Protein AF-A0A956QJE9-F1 (afdb_monomer_lite)

Secondary structure (DSSP, 8-state):
-EE-TTGGG-SS--TTPPPEE----TT------TT--EEPPPP-SSS----------S-SSPGGG---S--

Foldseek 3Di:
DKWQPPQQVDPDDDPPTDIDDDDDDPPDDDDDDPPTDDDDDDDPDPDDDDDDDDDDDPDCQDPPRDHDPPD

Structure (mmCIF, N/CA/C/O backbone):
data_AF-A0A956QJE9-F1
#
_entry.id   AF-A0A956QJE9-F1
#
loop_
_atom_site.group_PDB
_atom_site.id
_atom_site.type_symbol
_atom_site.label_atom_id
_atom_site.label_alt_id
_atom_site.label_comp_id
_atom_site.label_asym_id
_atom_site.label_entity_id
_atom_site.label_seq_id
_atom_site.pdbx_PDB_ins_code
_atom_site.Cartn_x
_atom_site.Cartn_y
_atom_site.Cartn_z
_atom_site.occupancy
_atom_site.B_iso_or_equiv
_atom_site.auth_seq_id
_atom_site.auth_comp_id
_atom_site.auth_asym_id
_atom_site.auth_atom_id
_atom_site.pdbx_PDB_model_num
ATOM 1 N N . LEU A 1 1 ? -2.945 3.318 -6.929 1.00 93.06 1 LEU A N 1
ATOM 2 C CA . LEU A 1 1 ? -1.714 2.952 -6.207 1.00 93.06 1 LEU A CA 1
ATOM 3 C C . LEU A 1 1 ? -0.688 2.486 -7.223 1.00 93.06 1 LEU A C 1
ATOM 5 O O . LEU A 1 1 ? -1.056 1.708 -8.092 1.00 93.06 1 LEU A O 1
ATOM 9 N N . GLU A 1 2 ? 0.537 2.991 -7.177 1.00 95.19 2 GLU A N 1
ATOM 10 C CA . GLU A 1 2 ? 1.613 2.455 -8.011 1.00 95.19 2 GLU A CA 1
ATOM 11 C C . GLU A 1 2 ? 2.248 1.269 -7.283 1.00 95.19 2 GLU A C 1
ATOM 13 O O . GLU A 1 2 ? 2.516 1.368 -6.088 1.00 95.19 2 GLU A O 1
ATOM 18 N N . VAL A 1 3 ? 2.422 0.141 -7.968 1.00 94.69 3 VAL A N 1
ATOM 19 C CA . VAL A 1 3 ? 2.911 -1.115 -7.381 1.00 94.69 3 VAL A CA 1
ATOM 20 C C . VAL A 1 3 ? 3.978 -1.732 -8.271 1.00 94.69 3 VAL A C 1
ATOM 22 O O . VAL A 1 3 ? 3.898 -1.614 -9.493 1.00 94.69 3 VAL A O 1
ATOM 25 N N . VAL A 1 4 ? 4.943 -2.432 -7.678 1.00 93.88 4 VAL A N 1
ATOM 26 C CA . VAL A 1 4 ? 5.900 -3.270 -8.415 1.00 93.88 4 VAL A CA 1
ATOM 27 C C . VAL A 1 4 ? 5.468 -4.734 -8.278 1.00 93.88 4 VAL A C 1
ATOM 29 O O . VAL A 1 4 ? 5.646 -5.325 -7.210 1.00 93.88 4 VAL A O 1
ATOM 32 N N . PRO A 1 5 ? 4.881 -5.357 -9.318 1.00 92.94 5 PRO A N 1
ATOM 33 C CA . PRO A 1 5 ? 4.346 -6.709 -9.200 1.00 92.94 5 PRO A CA 1
ATOM 34 C C . PRO A 1 5 ? 5.408 -7.739 -8.797 1.00 92.94 5 PRO A C 1
ATOM 36 O O . PRO A 1 5 ? 6.491 -7.813 -9.385 1.00 92.94 5 PRO A O 1
ATOM 39 N N . GLY A 1 6 ? 5.074 -8.567 -7.804 1.00 91.81 6 GLY A N 1
ATOM 40 C CA . GLY A 1 6 ? 5.932 -9.654 -7.329 1.00 91.81 6 GLY A CA 1
ATOM 41 C C . GLY A 1 6 ? 7.115 -9.215 -6.467 1.00 91.81 6 GLY A C 1
ATOM 42 O O . GLY A 1 6 ? 7.957 -10.052 -6.160 1.00 91.81 6 GLY A O 1
ATOM 43 N N . SER A 1 7 ? 7.220 -7.939 -6.087 1.00 91.19 7 SER A N 1
ATOM 44 C CA . SER A 1 7 ? 8.354 -7.473 -5.282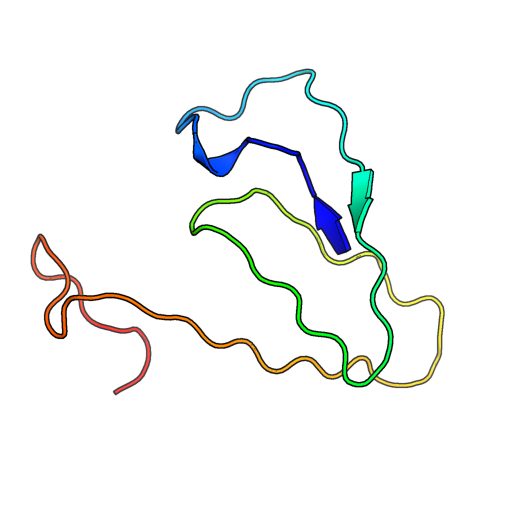 1.00 91.19 7 SER A CA 1
ATOM 45 C C . SER A 1 7 ? 8.359 -8.041 -3.859 1.00 91.19 7 SER A C 1
ATOM 47 O O . SER A 1 7 ? 9.412 -8.111 -3.253 1.00 91.19 7 SER A O 1
ATOM 49 N N . HIS A 1 8 ? 7.215 -8.494 -3.336 1.00 90.56 8 HIS A N 1
ATOM 50 C CA . HIS A 1 8 ? 7.113 -9.155 -2.026 1.00 90.56 8 HIS A CA 1
ATOM 51 C C . HIS A 1 8 ? 7.825 -10.519 -1.964 1.00 90.56 8 HIS A C 1
ATOM 53 O O . HIS A 1 8 ? 7.864 -11.136 -0.907 1.00 90.56 8 HIS A O 1
ATOM 59 N N . GLN A 1 9 ? 8.311 -11.042 -3.095 1.00 89.38 9 GLN A N 1
ATOM 60 C CA . GLN A 1 9 ? 9.030 -12.322 -3.166 1.00 89.38 9 GLN A CA 1
ATOM 61 C C . GLN A 1 9 ? 10.549 -12.161 -3.067 1.00 89.38 9 GLN A C 1
ATOM 63 O O . GLN A 1 9 ? 11.245 -13.151 -2.865 1.00 89.38 9 GLN A O 1
ATOM 68 N N . ASP A 1 10 ? 11.060 -10.940 -3.224 1.00 81.44 10 ASP A N 1
ATOM 69 C CA . ASP A 1 10 ? 12.487 -10.646 -3.221 1.00 81.44 10 ASP A CA 1
ATOM 70 C C . ASP A 1 10 ? 12.777 -9.643 -2.098 1.00 81.44 10 ASP A C 1
ATOM 72 O O . ASP A 1 10 ? 12.234 -8.542 -2.094 1.00 81.44 10 ASP A O 1
ATOM 76 N N . LEU A 1 11 ? 13.643 -10.010 -1.151 1.00 64.81 11 LEU A N 1
ATOM 77 C CA . LEU A 1 11 ? 14.058 -9.111 -0.065 1.00 64.81 11 LEU A CA 1
ATOM 78 C C . LEU A 1 11 ? 14.992 -7.992 -0.557 1.00 64.81 11 LEU A C 1
ATOM 80 O O . LEU A 1 11 ? 15.080 -6.939 0.065 1.00 64.81 11 LEU A O 1
ATOM 84 N N . GLU A 1 12 ? 15.645 -8.200 -1.702 1.00 66.50 12 GLU A N 1
ATOM 85 C CA . GLU A 1 12 ? 16.530 -7.222 -2.326 1.00 66.50 12 GLU A CA 1
ATOM 86 C C . GLU A 1 12 ? 15.774 -6.392 -3.377 1.00 66.50 12 GLU A C 1
ATOM 88 O O . GLU A 1 12 ? 15.154 -6.964 -4.287 1.00 66.50 12 GLU A O 1
ATOM 93 N N . PRO A 1 13 ? 15.840 -5.047 -3.327 1.00 59.06 13 PRO A N 1
ATOM 94 C CA . PRO A 1 13 ? 15.221 -4.195 -4.332 1.00 59.06 13 PRO A CA 1
ATOM 95 C C . PRO A 1 13 ? 15.932 -4.381 -5.678 1.00 59.06 13 PRO A C 1
ATOM 97 O O . PRO A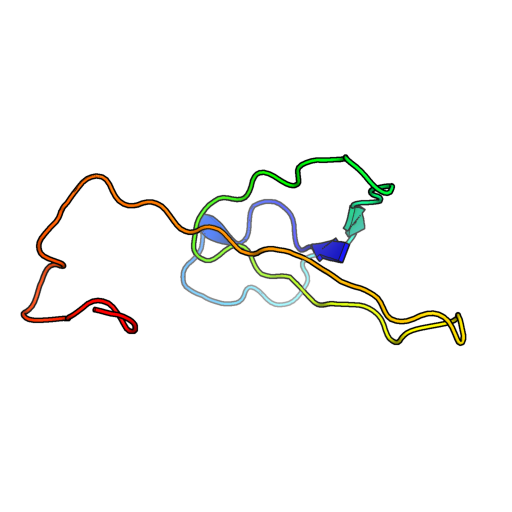 1 13 ? 16.958 -3.766 -5.969 1.00 59.06 13 PRO A O 1
ATOM 100 N N . ARG A 1 14 ? 15.380 -5.247 -6.534 1.00 61.59 14 ARG A N 1
ATOM 101 C CA . ARG A 1 14 ? 15.897 -5.451 -7.892 1.00 61.59 14 ARG A CA 1
ATOM 102 C C . ARG A 1 14 ? 15.726 -4.164 -8.701 1.00 61.59 14 ARG A C 1
ATOM 104 O O . ARG A 1 14 ? 14.603 -3.755 -9.001 1.00 61.59 14 ARG A O 1
ATOM 111 N N . GLN A 1 15 ? 16.841 -3.551 -9.094 1.00 64.12 15 GLN A N 1
ATOM 112 C CA . GLN A 1 15 ? 16.848 -2.494 -10.103 1.00 64.12 15 GLN A CA 1
ATOM 113 C C . GLN A 1 15 ? 16.231 -3.027 -11.411 1.00 64.12 15 GLN A C 1
ATOM 115 O O . GLN A 1 15 ? 16.492 -4.161 -11.809 1.00 64.12 15 GLN A O 1
ATOM 120 N N . GLY A 1 16 ? 15.394 -2.221 -12.073 1.00 70.25 16 GLY A N 1
ATOM 121 C CA . GLY A 1 16 ? 14.852 -2.532 -13.404 1.00 70.25 16 GLY A CA 1
ATOM 122 C C . GLY A 1 16 ? 13.464 -3.183 -13.461 1.00 70.25 16 GLY A C 1
ATOM 123 O O . GLY A 1 16 ? 13.017 -3.530 -14.552 1.00 70.25 16 GLY A O 1
ATOM 124 N N . ARG A 1 17 ? 12.741 -3.337 -12.341 1.00 81.50 17 ARG A N 1
ATOM 125 C CA . ARG A 1 17 ? 11.327 -3.761 -12.393 1.00 81.50 17 ARG A CA 1
ATOM 126 C C . ARG A 1 17 ? 10.422 -2.579 -12.736 1.00 81.50 17 ARG A C 1
ATOM 128 O O . ARG A 1 17 ? 10.520 -1.520 -12.124 1.00 81.50 17 ARG A O 1
ATOM 135 N N . SER A 1 18 ? 9.511 -2.779 -13.685 1.00 90.50 18 SER A N 1
ATOM 136 C CA . SER A 1 18 ? 8.486 -1.792 -14.021 1.00 90.50 18 SER A CA 1
ATOM 137 C C . SER A 1 18 ? 7.392 -1.765 -12.959 1.00 90.50 18 SER A C 1
ATOM 139 O O . SER A 1 18 ? 6.856 -2.811 -12.577 1.00 90.50 18 SER A O 1
ATOM 141 N N . SER A 1 19 ? 7.016 -0.568 -12.534 1.00 93.56 19 SER A N 1
ATOM 142 C CA . SER A 1 19 ? 5.801 -0.351 -11.765 1.00 93.56 19 SER A CA 1
ATOM 143 C C . SER A 1 19 ? 4.560 -0.347 -12.666 1.00 93.56 19 SER A C 1
ATOM 145 O O . SER A 1 19 ? 4.633 -0.162 -13.883 1.00 93.56 19 SER A O 1
ATOM 147 N N . THR A 1 20 ? 3.394 -0.558 -12.061 1.00 94.88 20 THR A N 1
ATOM 148 C CA . THR A 1 20 ? 2.090 -0.413 -12.713 1.00 94.88 20 THR A CA 1
ATOM 149 C C . THR A 1 20 ? 1.087 0.258 -11.780 1.00 94.88 20 THR A C 1
ATOM 151 O O . THR A 1 20 ? 1.213 0.197 -10.556 1.00 94.88 20 THR A O 1
ATOM 154 N N . PHE A 1 21 ? 0.066 0.897 -12.349 1.00 95.00 21 PHE A N 1
ATOM 155 C CA . PHE A 1 21 ? -1.011 1.508 -11.577 1.00 95.00 21 PHE A CA 1
ATOM 156 C C . PHE A 1 21 ? -2.133 0.508 -11.298 1.00 95.00 21 PHE A C 1
ATOM 158 O O . PHE A 1 21 ? -2.903 0.152 -12.186 1.00 95.00 21 PHE A O 1
ATOM 165 N N . CYS A 1 22 ? -2.296 0.149 -10.028 1.00 94.25 22 CYS A N 1
ATOM 166 C CA . CYS A 1 22 ? -3.497 -0.495 -9.514 1.00 94.25 22 CYS A CA 1
ATOM 167 C C . CYS A 1 22 ? -4.541 0.586 -9.179 1.00 94.25 22 CYS A C 1
ATOM 169 O O . CYS A 1 22 ? -4.357 1.382 -8.248 1.00 94.25 22 CYS A O 1
ATOM 171 N N . ARG A 1 23 ? -5.590 0.695 -10.000 1.00 93.38 23 ARG A N 1
ATOM 172 C CA . ARG A 1 23 ? -6.687 1.660 -9.818 1.00 93.38 23 ARG A CA 1
ATOM 173 C C . ARG A 1 23 ? -7.759 1.058 -8.911 1.00 93.38 23 ARG A C 1
ATOM 175 O O . ARG A 1 23 ? -8.018 -0.133 -8.998 1.00 93.38 23 ARG A O 1
ATOM 182 N N . ALA A 1 24 ? -8.339 1.899 -8.066 1.00 93.06 24 ALA A N 1
ATOM 183 C CA . ALA A 1 24 ? -9.415 1.555 -7.149 1.00 93.06 24 ALA A CA 1
ATOM 184 C C . ALA A 1 24 ? -10.329 2.771 -6.978 1.00 93.06 24 ALA A C 1
ATOM 186 O O . ALA A 1 24 ? -9.848 3.914 -6.981 1.00 93.06 24 ALA A O 1
ATOM 187 N N . GLU A 1 25 ? -11.619 2.513 -6.833 1.00 93.19 25 GLU A N 1
ATOM 188 C CA . GLU A 1 25 ? -12.663 3.486 -6.537 1.00 93.19 25 GLU A CA 1
ATOM 189 C C . GLU A 1 25 ? -13.042 3.469 -5.048 1.00 93.19 25 GLU A C 1
ATOM 191 O O . GLU A 1 25 ? -12.518 2.699 -4.240 1.00 93.19 25 GLU A O 1
ATOM 196 N N . ALA A 1 26 ? -13.932 4.378 -4.646 1.00 93.25 26 ALA A N 1
ATOM 197 C CA . ALA A 1 26 ? -14.448 4.381 -3.284 1.00 93.25 26 ALA A CA 1
ATOM 198 C C . ALA A 1 26 ? -15.279 3.112 -3.039 1.00 93.25 26 ALA A C 1
ATOM 200 O O . ALA A 1 26 ? -16.249 2.866 -3.747 1.00 93.25 26 ALA A O 1
ATOM 201 N N . GLY A 1 27 ? -14.911 2.343 -2.013 1.00 95.69 27 GLY A N 1
ATOM 202 C CA . GLY A 1 27 ? -15.540 1.057 -1.691 1.00 95.69 27 GLY A CA 1
ATOM 203 C C . GLY A 1 27 ? -14.756 -0.161 -2.182 1.00 95.69 27 GLY A C 1
ATOM 204 O O . GLY A 1 27 ? -15.013 -1.261 -1.700 1.00 95.69 27 GLY A O 1
ATOM 205 N N . ASP A 1 28 ? -13.766 0.028 -3.057 1.00 96.75 28 ASP A N 1
ATOM 206 C CA . ASP A 1 28 ? -12.884 -1.058 -3.475 1.00 96.75 28 ASP A CA 1
ATOM 207 C C . ASP A 1 28 ? -11.926 -1.477 -2.356 1.00 96.75 28 ASP A C 1
ATOM 209 O O . ASP A 1 28 ? -11.509 -0.676 -1.512 1.00 96.75 28 ASP A O 1
ATOM 213 N N . VAL A 1 29 ? -11.517 -2.745 -2.405 1.00 95.50 29 VAL A N 1
ATOM 214 C CA . VAL A 1 29 ? -10.513 -3.315 -1.506 1.00 95.50 29 VAL A CA 1
ATOM 215 C C . VAL A 1 29 ? -9.254 -3.642 -2.294 1.00 95.50 29 VAL A C 1
ATOM 217 O O . VAL A 1 29 ? -9.278 -4.403 -3.261 1.00 95.50 29 VAL A O 1
ATOM 220 N N . LEU A 1 30 ? -8.127 -3.098 -1.839 1.00 94.75 30 LEU A N 1
ATOM 221 C CA . LEU A 1 30 ? -6.807 -3.466 -2.331 1.00 94.75 30 LEU A CA 1
ATOM 222 C C . LEU A 1 30 ? -6.197 -4.512 -1.398 1.00 94.75 30 LEU A C 1
ATOM 224 O O . LEU A 1 30 ? -5.682 -4.170 -0.337 1.00 94.75 30 LEU A O 1
ATOM 228 N N . LEU A 1 31 ? -6.245 -5.783 -1.800 1.00 94.38 31 LEU A N 1
ATOM 229 C CA . LEU A 1 31 ? -5.578 -6.860 -1.072 1.00 94.38 31 LEU A CA 1
ATOM 230 C C . LEU A 1 31 ? -4.106 -6.944 -1.488 1.00 94.38 31 LEU A C 1
ATOM 232 O O . LEU A 1 31 ? -3.793 -7.073 -2.673 1.00 94.38 31 LEU A O 1
ATOM 236 N N . MET A 1 32 ? -3.201 -6.899 -0.512 1.00 93.62 32 MET A N 1
ATOM 237 C CA . MET A 1 32 ? -1.756 -6.926 -0.745 1.00 93.62 32 MET A CA 1
ATOM 238 C C . MET A 1 32 ? -1.092 -8.004 0.103 1.00 93.62 32 MET A C 1
ATOM 240 O O . MET A 1 32 ? -1.579 -8.365 1.171 1.00 93.62 32 MET A O 1
ATOM 244 N N . ARG A 1 33 ? 0.048 -8.508 -0.375 1.00 91.12 33 ARG A N 1
ATOM 245 C CA . ARG A 1 33 ? 0.964 -9.279 0.469 1.00 91.12 33 ARG A CA 1
ATOM 246 C C . ARG A 1 33 ? 1.889 -8.310 1.212 1.00 91.12 33 ARG A C 1
ATOM 248 O O . ARG A 1 33 ? 2.274 -7.303 0.607 1.00 91.12 33 ARG A O 1
ATOM 255 N N . PRO A 1 34 ? 2.276 -8.612 2.464 1.00 87.69 34 PRO A N 1
ATOM 256 C CA . PRO A 1 34 ? 3.295 -7.841 3.169 1.00 87.69 34 PRO A CA 1
ATOM 257 C C . PRO A 1 34 ? 4.562 -7.674 2.320 1.00 87.69 34 PRO A C 1
ATOM 259 O O . PRO A 1 34 ? 4.891 -8.547 1.516 1.00 87.69 34 PRO A O 1
ATOM 262 N N . LEU A 1 35 ? 5.261 -6.548 2.496 1.00 88.25 35 LEU A N 1
ATOM 263 C CA . LEU A 1 35 ? 6.493 -6.186 1.772 1.00 88.25 35 LEU A CA 1
ATOM 264 C C . LEU A 1 35 ? 6.336 -5.954 0.254 1.00 88.25 35 LEU A C 1
ATOM 266 O O . LEU A 1 35 ? 7.328 -5.775 -0.455 1.00 88.25 35 LEU A O 1
ATOM 270 N N . LEU A 1 36 ? 5.110 -5.911 -0.280 1.00 92.12 36 LEU A N 1
ATOM 271 C CA . LEU A 1 36 ? 4.890 -5.442 -1.648 1.00 92.12 36 LEU A CA 1
ATOM 272 C C . LEU A 1 36 ? 5.310 -3.968 -1.752 1.00 92.12 36 LEU A C 1
ATOM 274 O O . LEU A 1 36 ? 4.812 -3.118 -1.018 1.00 92.12 36 LEU A O 1
ATOM 278 N N . LEU A 1 37 ? 6.194 -3.649 -2.694 1.00 91.88 37 LEU A N 1
ATOM 279 C CA . LEU A 1 37 ? 6.668 -2.297 -2.940 1.00 91.88 37 LEU A CA 1
ATOM 280 C C . LEU A 1 37 ? 5.565 -1.525 -3.650 1.00 91.88 37 LEU A C 1
ATOM 282 O O . LEU A 1 37 ? 5.092 -1.915 -4.726 1.00 91.88 37 LEU A O 1
ATOM 286 N N . HIS A 1 38 ? 5.163 -0.421 -3.038 1.00 93.44 38 HIS A N 1
ATOM 287 C CA . HIS A 1 38 ? 4.098 0.426 -3.536 1.00 93.44 38 HIS A CA 1
ATOM 288 C C . HIS A 1 38 ? 4.331 1.886 -3.157 1.00 93.44 38 HIS A C 1
ATOM 290 O O . HIS A 1 38 ? 5.016 2.200 -2.186 1.00 93.44 38 HIS A O 1
ATOM 296 N N . ALA A 1 39 ? 3.733 2.784 -3.932 1.00 93.06 39 ALA A N 1
ATOM 297 C CA . ALA A 1 39 ? 3.769 4.212 -3.676 1.00 93.06 39 ALA A CA 1
ATOM 298 C C . ALA A 1 39 ? 2.412 4.850 -3.981 1.00 93.06 39 ALA A C 1
ATOM 300 O O . ALA A 1 39 ? 1.748 4.573 -4.991 1.00 93.06 39 ALA A O 1
ATOM 301 N N . SER A 1 40 ? 1.982 5.750 -3.098 1.00 90.50 40 SER A N 1
ATOM 302 C CA . SER A 1 40 ? 0.825 6.589 -3.375 1.00 90.50 40 SER A CA 1
ATOM 303 C C . SER A 1 40 ? 1.219 7.704 -4.341 1.00 90.50 40 SER A C 1
ATOM 305 O O . SER A 1 40 ? 2.092 8.514 -4.036 1.00 90.50 40 SER A O 1
ATOM 307 N N . ALA A 1 41 ? 0.526 7.804 -5.473 1.00 87.69 41 ALA A N 1
ATOM 308 C CA . ALA A 1 41 ? 0.698 8.938 -6.372 1.00 87.69 41 ALA A CA 1
ATOM 309 C C . ALA A 1 41 ? 0.233 10.243 -5.713 1.00 87.69 41 ALA A C 1
ATOM 311 O O . ALA A 1 41 ? -0.750 10.244 -4.950 1.00 87.69 41 ALA A O 1
ATOM 312 N N . ARG A 1 42 ? 0.904 11.343 -6.084 1.00 89.38 42 ARG A N 1
ATOM 313 C CA . ARG A 1 42 ? 0.551 12.707 -5.680 1.00 89.38 42 ARG A CA 1
ATOM 314 C C . ARG A 1 42 ? -0.942 12.964 -5.957 1.00 89.38 42 ARG A C 1
ATOM 316 O O . ARG A 1 42 ? -1.428 12.578 -7.024 1.00 89.38 42 ARG A O 1
ATOM 323 N N . PRO A 1 43 ? -1.690 13.571 -5.020 1.00 89.06 43 PRO A N 1
ATOM 324 C CA . PRO A 1 43 ? -3.089 13.904 -5.254 1.00 89.06 43 PRO A CA 1
ATOM 325 C C . PRO A 1 43 ? -3.228 14.845 -6.455 1.00 89.06 43 PRO A C 1
ATOM 327 O O . PRO A 1 43 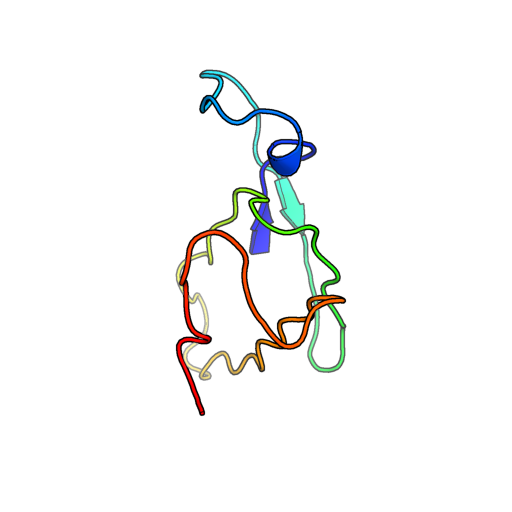? -2.510 15.836 -6.554 1.00 89.06 43 PRO A O 1
ATOM 330 N N . THR A 1 44 ? -4.164 14.542 -7.350 1.00 89.88 44 THR A N 1
ATOM 331 C CA . THR A 1 44 ? -4.554 15.411 -8.475 1.00 89.88 44 THR A CA 1
ATOM 332 C C . THR A 1 44 ? -5.890 16.118 -8.230 1.00 89.88 44 THR A C 1
ATOM 334 O O . THR A 1 44 ? -6.307 16.953 -9.024 1.00 89.88 44 THR A O 1
ATOM 337 N N . SER A 1 45 ? -6.570 15.790 -7.128 1.00 89.50 45 SER A N 1
ATOM 338 C CA . SER A 1 45 ? -7.847 16.368 -6.711 1.00 89.50 45 SER A CA 1
ATOM 339 C C . SER A 1 45 ? -7.672 17.168 -5.423 1.00 89.50 45 SER A C 1
ATOM 341 O O . SER A 1 45 ? -6.826 16.839 -4.594 1.00 89.50 45 SER A O 1
ATOM 343 N N . THR A 1 46 ? -8.520 18.179 -5.233 1.00 92.25 46 THR A N 1
ATOM 344 C CA . THR A 1 46 ? -8.640 18.937 -3.980 1.00 92.25 46 THR A CA 1
ATOM 345 C C . THR A 1 46 ? -9.406 18.180 -2.895 1.00 92.25 46 THR A C 1
ATOM 347 O O . THR A 1 46 ? -9.385 18.585 -1.734 1.00 92.25 46 THR A O 1
ATOM 350 N N . ARG A 1 47 ? -10.085 17.076 -3.241 1.00 91.56 47 ARG A N 1
ATOM 351 C CA . ARG A 1 47 ? -10.770 16.233 -2.257 1.00 91.56 47 ARG A CA 1
ATOM 352 C C . ARG A 1 47 ? -9.758 15.363 -1.501 1.00 91.56 47 ARG A C 1
ATOM 354 O O . ARG A 1 47 ? -8.870 14.786 -2.134 1.00 91.56 47 ARG A O 1
ATOM 361 N N . PRO A 1 48 ? -9.901 15.208 -0.174 1.00 89.50 48 PRO A N 1
ATOM 362 C CA . PRO A 1 48 ? -9.011 14.357 0.603 1.00 89.50 48 PRO A CA 1
ATOM 363 C C . PRO A 1 48 ? -9.159 12.887 0.189 1.00 89.50 48 PRO A C 1
ATOM 365 O O . PRO A 1 48 ? -10.272 12.367 0.095 1.00 89.50 48 PRO A O 1
ATOM 368 N N . ARG A 1 49 ? -8.030 12.201 -0.016 1.00 91.25 49 ARG A N 1
ATOM 369 C CA . ARG A 1 49 ? -7.982 10.743 -0.194 1.00 91.25 49 ARG A CA 1
ATOM 370 C C . ARG A 1 49 ? -7.959 10.093 1.190 1.00 91.25 49 ARG A C 1
ATOM 372 O O . ARG A 1 49 ? -6.976 10.242 1.908 1.00 91.25 49 ARG A O 1
ATOM 379 N N . ARG A 1 50 ? -9.027 9.385 1.555 1.00 92.62 50 ARG A N 1
ATOM 380 C CA . ARG A 1 50 ? -9.121 8.611 2.802 1.00 92.62 50 ARG A CA 1
ATOM 381 C C . ARG A 1 50 ? -8.989 7.128 2.473 1.00 92.62 50 ARG A C 1
ATOM 383 O O . ARG A 1 50 ? -9.666 6.654 1.567 1.00 92.62 50 ARG A O 1
ATOM 390 N N . VAL A 1 51 ? -8.113 6.428 3.182 1.00 93.00 51 VAL A N 1
ATOM 391 C CA . VAL A 1 51 ? -7.880 4.984 3.045 1.00 93.00 51 VAL A CA 1
ATOM 392 C C . VAL A 1 51 ? -7.801 4.414 4.452 1.00 93.00 51 VAL A C 1
ATOM 394 O O . VAL A 1 51 ? -7.134 5.002 5.301 1.00 93.00 51 VAL A O 1
ATOM 397 N N . LEU A 1 52 ? -8.490 3.302 4.696 1.00 94.19 52 LEU A N 1
ATOM 398 C CA . LEU A 1 52 ? -8.313 2.516 5.910 1.00 94.19 52 LEU A CA 1
ATOM 399 C C . LEU A 1 52 ? -7.299 1.415 5.602 1.00 94.19 52 LEU A C 1
ATOM 401 O O . LEU A 1 52 ? -7.533 0.614 4.698 1.00 94.19 52 LEU A O 1
ATOM 405 N N . HIS A 1 53 ? -6.173 1.409 6.313 1.00 92.00 53 HIS A N 1
ATOM 406 C CA . HIS A 1 53 ? -5.194 0.335 6.205 1.00 92.00 53 HIS A CA 1
ATOM 407 C C . HIS A 1 53 ? -5.464 -0.681 7.307 1.00 92.00 53 HIS A C 1
ATOM 409 O O . HIS A 1 53 ? -5.560 -0.312 8.473 1.00 92.00 53 HIS A O 1
ATOM 415 N N . LEU A 1 54 ? -5.636 -1.938 6.914 1.00 89.44 54 LEU A N 1
ATOM 416 C CA . LEU A 1 54 ? -5.834 -3.052 7.825 1.00 89.44 54 LEU A CA 1
ATOM 417 C C . LEU A 1 54 ? -4.721 -4.055 7.555 1.00 89.44 54 LEU A C 1
ATOM 419 O O . LEU A 1 54 ? -4.548 -4.498 6.418 1.00 89.44 54 LEU A O 1
ATOM 423 N N . GLU A 1 55 ? -3.970 -4.385 8.597 1.00 86.44 55 GLU A N 1
ATOM 424 C CA . GLU A 1 55 ? -2.917 -5.390 8.554 1.00 86.44 55 GLU A CA 1
ATOM 425 C C . GLU A 1 55 ? -3.363 -6.618 9.346 1.00 86.44 55 GLU A C 1
ATOM 427 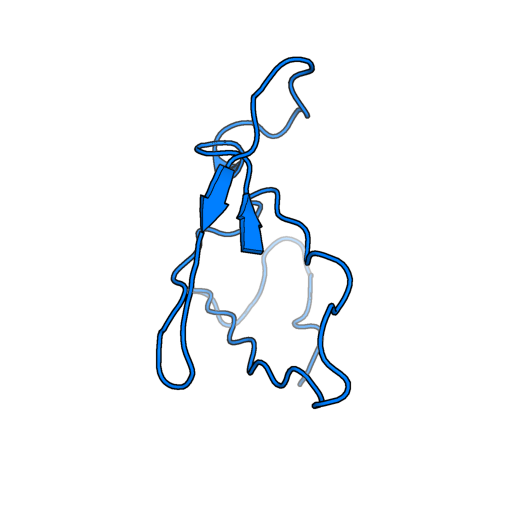O O . GLU A 1 55 ? -3.996 -6.508 10.394 1.00 86.44 55 GLU A O 1
ATOM 432 N N . TRP A 1 56 ? -3.036 -7.798 8.827 1.00 83.38 56 TRP A N 1
ATOM 433 C CA . TRP A 1 56 ? -3.328 -9.071 9.473 1.00 83.38 56 TRP A CA 1
ATOM 434 C C . TRP A 1 56 ? -2.046 -9.887 9.569 1.00 83.38 56 TRP A C 1
ATOM 436 O O . TRP A 1 56 ? -1.346 -10.056 8.569 1.00 83.38 56 TRP A O 1
ATOM 446 N N . ALA A 1 57 ? -1.792 -10.467 10.739 1.00 80.31 57 ALA A N 1
ATOM 447 C CA . ALA A 1 57 ? -0.934 -11.636 10.860 1.00 80.31 57 ALA A CA 1
ATOM 448 C C . ALA A 1 57 ? -1.702 -12.777 11.517 1.00 80.31 57 ALA A C 1
ATOM 450 O O . ALA A 1 57 ? -2.714 -12.577 12.190 1.00 80.31 57 ALA A O 1
ATOM 451 N N . THR A 1 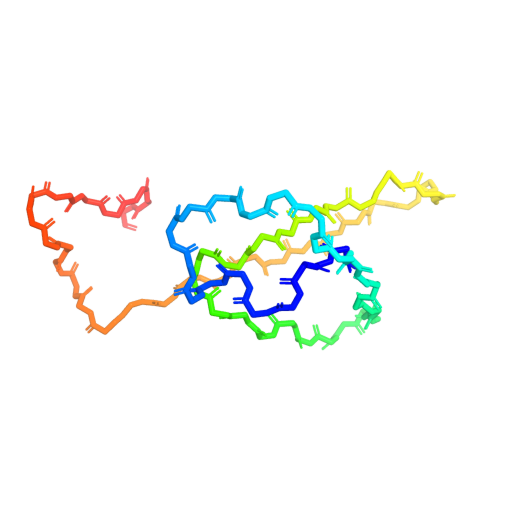58 ? -1.203 -13.986 11.302 1.00 79.25 58 THR A N 1
ATOM 452 C CA . THR A 1 58 ? -1.720 -15.192 11.949 1.00 79.25 58 THR A CA 1
ATOM 453 C C . THR A 1 58 ? -1.371 -15.246 13.431 1.00 79.25 58 THR A C 1
ATOM 455 O O . THR A 1 58 ? -2.111 -15.854 14.201 1.00 79.25 58 THR A O 1
ATOM 458 N N . ASP A 1 59 ? -0.281 -14.589 13.830 1.00 75.38 59 ASP A N 1
ATOM 459 C CA . ASP A 1 59 ? 0.273 -14.692 15.173 1.00 75.38 59 ASP A CA 1
ATOM 460 C C . ASP A 1 59 ? -0.045 -13.438 15.990 1.00 75.38 59 ASP A C 1
ATOM 462 O O . ASP A 1 59 ? 0.183 -12.307 15.559 1.00 75.38 59 ASP A O 1
ATOM 466 N N . GLN A 1 60 ? -0.561 -13.642 17.204 1.00 71.12 60 GLN A N 1
ATOM 467 C CA . GLN A 1 60 ? -0.776 -12.554 18.165 1.00 71.12 60 GLN A CA 1
ATOM 468 C C . GLN A 1 60 ? 0.550 -11.990 18.693 1.00 71.12 60 GLN A C 1
ATOM 470 O O . GLN A 1 60 ? 0.645 -10.799 18.973 1.00 71.12 60 GLN A O 1
ATOM 475 N N . LEU A 1 61 ? 1.570 -12.843 18.808 1.00 70.69 61 LEU A N 1
ATOM 476 C CA . LEU A 1 61 ? 2.930 -12.486 19.198 1.00 70.69 61 LEU A CA 1
ATOM 477 C C . LEU A 1 61 ? 3.801 -12.474 17.946 1.00 70.69 61 LEU A C 1
ATOM 479 O O . LEU A 1 61 ? 3.902 -13.492 17.262 1.00 70.69 61 LEU A O 1
ATOM 483 N N . LEU A 1 62 ? 4.434 -11.341 17.649 1.00 73.56 62 LEU A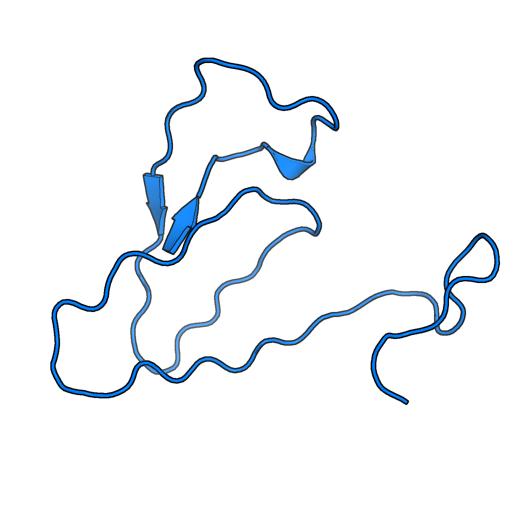 N 1
ATOM 484 C CA . LEU A 1 62 ? 5.386 -11.281 16.547 1.00 73.56 62 LEU A CA 1
ATOM 485 C C . LEU A 1 62 ? 6.683 -12.020 16.948 1.00 73.56 62 LEU A C 1
ATOM 487 O O . LEU A 1 62 ? 7.062 -11.999 18.125 1.00 73.56 62 LEU A O 1
ATOM 491 N N . PRO A 1 63 ? 7.374 -12.682 16.000 1.00 71.75 63 PRO A N 1
ATOM 492 C CA . PRO A 1 63 ? 8.666 -13.318 16.252 1.00 71.75 63 PRO A CA 1
ATOM 493 C C . PRO A 1 63 ? 9.710 -12.342 16.812 1.00 71.75 63 PRO A C 1
ATOM 495 O O . PRO A 1 63 ? 9.546 -11.126 16.738 1.00 71.75 63 PRO A O 1
ATOM 498 N N . ASP A 1 64 ? 10.802 -12.876 17.360 1.00 77.00 64 ASP A N 1
ATOM 499 C CA . ASP A 1 64 ? 12.001 -12.113 17.750 1.00 77.00 64 ASP A CA 1
ATOM 500 C C . ASP A 1 64 ? 11.765 -10.954 18.743 1.00 77.00 64 ASP A C 1
ATOM 502 O O . ASP A 1 64 ? 12.568 -10.028 18.845 1.00 77.00 64 ASP A O 1
ATOM 506 N N . GLY A 1 65 ? 10.675 -11.016 19.517 1.00 71.88 65 GLY A N 1
ATOM 507 C CA . GLY A 1 65 ? 10.345 -10.015 20.535 1.00 71.88 65 GLY A CA 1
ATOM 508 C C . GLY A 1 65 ? 9.804 -8.701 19.969 1.00 71.88 65 GLY A C 1
ATOM 509 O O . GLY A 1 65 ? 9.757 -7.700 20.689 1.00 71.88 65 GLY A O 1
ATOM 510 N N . PHE A 1 66 ? 9.398 -8.687 18.697 1.00 69.94 66 PHE A N 1
ATOM 511 C CA . PHE A 1 66 ? 8.692 -7.550 18.121 1.00 69.94 66 PHE A CA 1
ATOM 512 C C . PHE A 1 66 ? 7.284 -7.416 18.722 1.00 69.94 66 PHE A C 1
ATOM 514 O O . PHE A 1 66 ? 6.656 -8.393 19.127 1.00 69.94 66 PHE A O 1
ATOM 521 N N . ASN A 1 67 ? 6.782 -6.183 18.775 1.00 70.19 67 ASN A N 1
ATOM 522 C CA . ASN A 1 67 ? 5.425 -5.869 19.216 1.00 70.19 67 ASN A CA 1
ATOM 523 C C . ASN A 1 67 ? 4.672 -5.173 18.089 1.00 70.19 67 ASN A C 1
ATOM 525 O O . ASN A 1 67 ? 5.274 -4.454 17.286 1.00 70.19 67 ASN A O 1
ATOM 529 N N . TRP A 1 68 ? 3.358 -5.376 18.050 1.00 73.88 68 TRP A N 1
ATOM 530 C CA . TRP A 1 68 ? 2.483 -4.593 17.190 1.00 73.88 68 TRP A CA 1
ATOM 531 C C . TRP A 1 68 ? 2.643 -3.106 17.501 1.00 73.88 68 TRP A C 1
ATOM 533 O O . TRP A 1 68 ? 2.794 -2.709 18.657 1.00 73.88 68 TRP A O 1
ATOM 543 N N . ALA A 1 69 ? 2.663 -2.288 16.449 1.00 67.31 69 ALA A N 1
ATOM 544 C CA . ALA A 1 69 ? 2.879 -0.851 16.577 1.00 67.31 69 ALA A CA 1
ATOM 545 C C . ALA A 1 69 ? 1.714 -0.141 17.290 1.00 67.31 69 ALA A C 1
ATOM 547 O O . ALA A 1 69 ? 1.923 0.916 17.882 1.00 67.31 69 ALA A O 1
ATOM 548 N N . GLU A 1 70 ? 0.516 -0.730 17.264 1.00 58.53 70 GLU A N 1
ATOM 549 C CA . GLU A 1 70 ? -0.641 -0.279 18.035 1.00 58.53 70 GLU A CA 1
ATOM 550 C C . GLU A 1 70 ? -1.138 -1.408 18.964 1.00 58.53 70 GLU A C 1
ATOM 552 O O . GLU A 1 70 ? -1.041 -2.578 18.579 1.00 58.53 70 GLU A O 1
ATOM 557 N N . PRO A 1 71 ? -1.586 -1.067 20.193 1.00 46.19 71 PRO A N 1
ATOM 558 C CA . PRO A 1 71 ? -1.977 -2.018 21.238 1.00 46.19 71 PRO A CA 1
ATOM 559 C C . PRO A 1 71 ? -3.289 -2.765 20.970 1.00 46.19 71 PRO A C 1
ATOM 561 O O . PRO A 1 71 ? -4.162 -2.225 20.252 1.00 46.19 71 PRO A O 1
#

pLDDT: mean 84.79, std 11.56, range [46.19, 96.75]

Radius of gyration: 15.12 Å; chains: 1; bounding box: 32×34×35 Å

Sequence (71 aa):
LEVVPGSHQDLEPRQGRSSTFCRAEAGDVLLMRPLLLHASARPTSTRPRRVLHLEWATDQLLPDGFNWAEP